Protein AF-A0A8T5MSZ4-F1 (afdb_monomer)

Mean predicted aligned error: 2.01 Å

Foldseek 3Di:
DDDDQDQDPQLVVQLCVLQVVCVVVVHHQPCVSSVLSSCVVVVHQEDEDQPVVSVVSVCVVPVHHYHYD

Sequence (69 aa):
RLEVLEFRYVDALKASEIGGTLLKNGNMVGADAITAAIAINNGCEAVVTRNKQHFEWIRDLTGLEVETY

Radius of gyration: 11.32 Å; Cα contacts (8 Å, |Δi|>4): 84; chains: 1; bounding box: 20×28×25 Å

Nearest PDB structures (foldseek):
  1y82-assembly2_D  TM=8.718E-01  e=2.358E-03  Pyrococcus furiosus
  5ecw-assembly1_A  TM=8.636E-01  e=2.702E-03  Shigella flexneri
  6nkl-assembly1_A  TM=8.247E-01  e=3.313E-03  Haemophilus influenzae

pLDDT: mean 97.55, std 1.98, range [85.06, 98.75]

Secondary structure (DSSP, 8-state):
---PPPP-HHHHHHHHHHHHHHHHTT---TTHHHHHHHHHHTT-SEEEES-HHHHHHHHHHH--EEEE-

Solvent-accessible surface area (backbone atoms only — not comparable to full-atom values): 4114 Å² total; per-residue (Å²): 136,91,79,86,83,77,90,48,73,71,23,56,54,44,14,49,53,49,40,55,55,36,43,76,75,74,44,82,48,72,70,55,26,44,59,49,20,40,36,55,80,69,68,46,69,59,47,79,42,76,62,54,70,55,46,50,58,47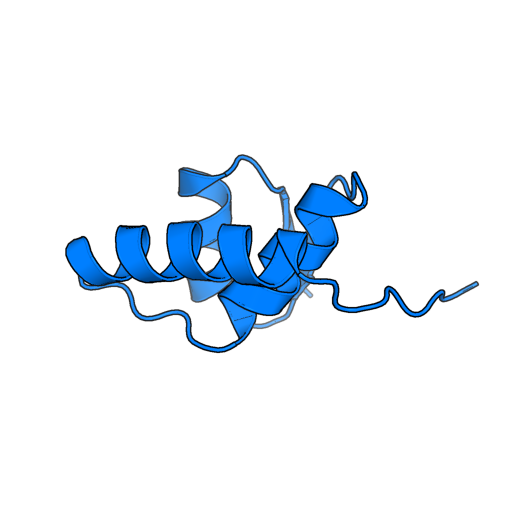,20,78,74,67,71,47,39,74,46,76,114

Structure (mmCIF, N/CA/C/O backbone):
data_AF-A0A8T5MSZ4-F1
#
_entry.id   AF-A0A8T5MSZ4-F1
#
loop_
_atom_site.group_PDB
_atom_site.id
_atom_site.type_symbol
_atom_site.label_atom_id
_atom_site.label_alt_id
_atom_site.label_comp_id
_atom_site.label_asym_id
_atom_site.label_entity_id
_atom_site.label_seq_id
_atom_site.pdbx_PDB_ins_code
_atom_site.Cartn_x
_atom_site.Cartn_y
_atom_site.Cartn_z
_atom_site.occupancy
_atom_site.B_iso_or_equiv
_atom_site.auth_seq_id
_atom_site.auth_comp_id
_atom_site.auth_asym_id
_atom_site.auth_atom_id
_atom_site.pdbx_PDB_model_num
ATOM 1 N N . ARG A 1 1 ? 9.363 -17.812 -10.731 1.00 85.06 1 ARG A N 1
ATOM 2 C CA . ARG A 1 1 ? 10.413 -16.840 -11.132 1.00 85.06 1 ARG A CA 1
ATOM 3 C C . ARG A 1 1 ? 10.062 -15.524 -10.460 1.00 85.06 1 ARG A C 1
ATOM 5 O O . ARG A 1 1 ? 8.883 -15.215 -10.446 1.00 85.06 1 ARG A O 1
ATOM 12 N N . LEU A 1 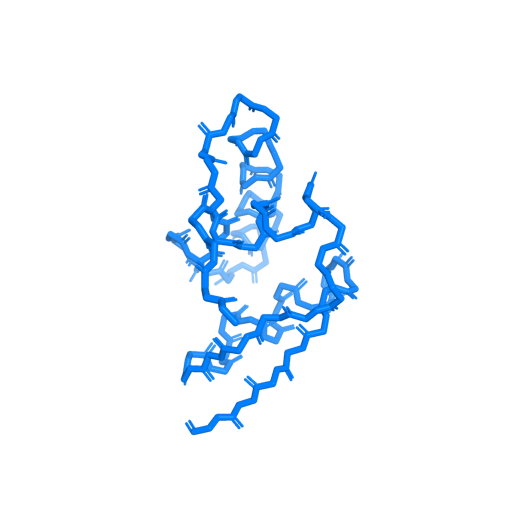2 ? 11.025 -14.823 -9.863 1.00 92.44 2 LEU A N 1
ATOM 13 C CA . LEU A 1 2 ? 10.773 -13.506 -9.272 1.00 92.44 2 LEU A CA 1
ATOM 14 C C . LEU A 1 2 ? 10.938 -12.427 -10.342 1.00 92.44 2 LEU A C 1
ATOM 16 O O . LEU A 1 2 ? 11.859 -12.509 -11.159 1.00 92.44 2 LEU A O 1
ATOM 20 N N . GLU A 1 3 ? 10.035 -11.458 -10.327 1.00 96.06 3 GLU A N 1
ATOM 21 C CA . GLU A 1 3 ? 10.056 -10.263 -11.163 1.00 96.06 3 GLU A CA 1
ATOM 22 C C . GLU A 1 3 ? 10.214 -9.039 -10.261 1.00 96.06 3 GLU A C 1
ATOM 24 O O . GLU A 1 3 ? 9.690 -9.009 -9.147 1.00 96.06 3 GLU A O 1
ATOM 29 N N . VAL A 1 4 ? 10.980 -8.054 -10.726 1.00 97.00 4 VAL A N 1
ATOM 30 C CA . VAL A 1 4 ? 11.154 -6.784 -10.021 1.00 97.00 4 VAL A CA 1
ATOM 31 C C . VAL A 1 4 ? 10.173 -5.792 -10.623 1.00 97.00 4 VAL A C 1
ATOM 33 O O . VAL A 1 4 ? 10.283 -5.463 -11.800 1.00 97.00 4 VAL A O 1
ATOM 36 N N . LEU A 1 5 ? 9.224 -5.328 -9.814 1.00 97.69 5 LEU A N 1
ATOM 37 C CA . LEU A 1 5 ? 8.259 -4.315 -10.225 1.00 97.69 5 LEU A CA 1
ATOM 38 C C . LEU A 1 5 ? 8.887 -2.921 -10.117 1.00 97.69 5 LEU A C 1
ATOM 40 O O . LEU A 1 5 ? 9.509 -2.586 -9.107 1.00 97.69 5 LEU A O 1
ATOM 44 N N . GLU A 1 6 ? 8.725 -2.110 -11.159 1.00 97.44 6 GLU A N 1
ATOM 45 C CA . GLU A 1 6 ? 9.239 -0.740 -11.190 1.00 97.44 6 GLU A CA 1
ATOM 46 C C . GLU A 1 6 ? 8.366 0.216 -10.370 1.00 97.44 6 GLU A C 1
ATOM 48 O O . GLU A 1 6 ? 7.144 0.079 -10.315 1.00 97.44 6 GLU A O 1
ATOM 53 N N . PHE A 1 7 ? 9.000 1.234 -9.787 1.00 98.06 7 PHE A N 1
ATOM 54 C CA . PHE A 1 7 ? 8.305 2.337 -9.135 1.00 98.06 7 PHE A CA 1
ATOM 55 C C . PHE A 1 7 ? 8.030 3.464 -10.134 1.00 98.06 7 PHE A C 1
ATOM 57 O O . PHE A 1 7 ? 8.951 4.081 -10.673 1.00 98.06 7 PHE A O 1
ATOM 64 N N . ARG A 1 8 ? 6.751 3.746 -10.371 1.00 98.44 8 ARG A N 1
ATOM 65 C CA . ARG A 1 8 ? 6.256 4.726 -11.341 1.00 98.44 8 ARG A CA 1
ATOM 66 C C . ARG A 1 8 ? 5.563 5.882 -10.630 1.00 98.44 8 ARG A C 1
ATOM 68 O O . ARG A 1 8 ? 5.163 5.800 -9.472 1.00 98.44 8 ARG A O 1
ATOM 75 N N . TYR A 1 9 ? 5.323 6.963 -11.367 1.00 98.56 9 TYR A N 1
ATOM 76 C CA . TYR A 1 9 ? 4.628 8.139 -10.836 1.00 98.56 9 TYR A CA 1
ATOM 77 C C .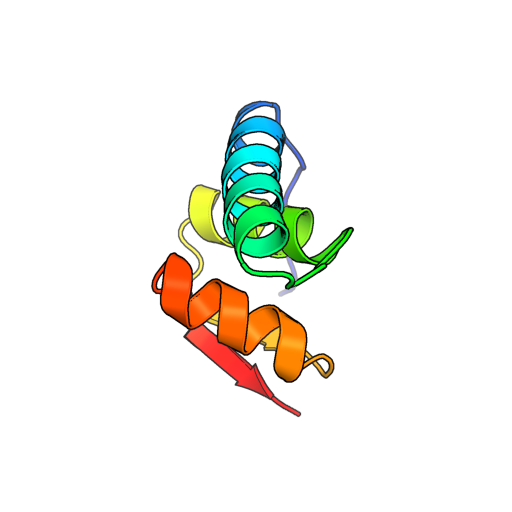 TYR A 1 9 ? 3.242 7.815 -10.242 1.00 98.56 9 TYR A C 1
ATOM 79 O O . TYR A 1 9 ? 2.877 8.346 -9.195 1.00 98.56 9 TYR A O 1
ATOM 87 N N . VAL A 1 10 ? 2.493 6.895 -10.860 1.00 98.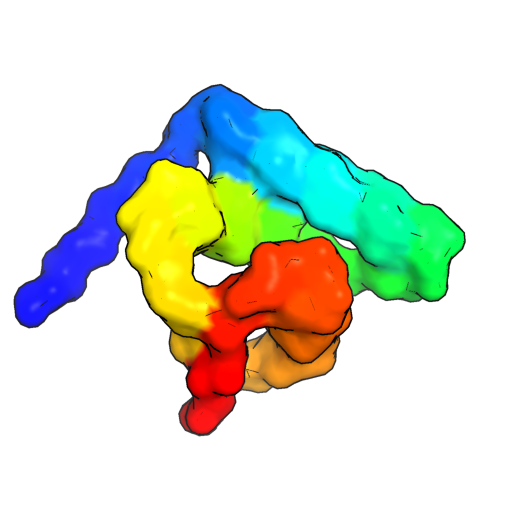56 10 VAL A N 1
ATOM 88 C CA . VAL A 1 10 ? 1.179 6.449 -10.355 1.00 98.56 10 VAL A CA 1
ATOM 89 C C . VAL A 1 10 ? 1.271 5.765 -8.988 1.00 98.56 10 VAL A C 1
ATOM 91 O O . VAL A 1 10 ? 0.363 5.892 -8.167 1.00 98.56 10 VAL A O 1
ATOM 94 N N . ASP A 1 11 ? 2.392 5.103 -8.706 1.00 98.69 11 ASP A N 1
ATOM 95 C CA . ASP A 1 11 ? 2.645 4.449 -7.425 1.00 98.69 11 ASP A CA 1
ATOM 96 C C . ASP A 1 11 ? 2.954 5.503 -6.353 1.00 98.69 11 ASP A C 1
ATOM 98 O O . ASP A 1 11 ? 2.486 5.394 -5.224 1.00 98.69 11 ASP A O 1
ATOM 102 N N . ALA A 1 12 ? 3.655 6.587 -6.709 1.00 98.62 12 ALA A N 1
ATOM 103 C CA . ALA A 1 12 ? 3.910 7.710 -5.803 1.00 98.62 12 ALA A CA 1
ATOM 104 C C . ALA A 1 12 ? 2.615 8.425 -5.377 1.00 98.62 12 ALA A C 1
ATOM 106 O O . ALA A 1 12 ? 2.454 8.781 -4.204 1.00 98.62 12 ALA A O 1
ATOM 107 N N . LEU A 1 13 ? 1.676 8.604 -6.314 1.00 98.75 13 LEU A N 1
ATOM 108 C CA . LEU A 1 13 ? 0.354 9.163 -6.024 1.00 98.75 13 LEU A CA 1
ATOM 109 C C . LEU A 1 13 ? -0.422 8.257 -5.064 1.00 98.75 13 LEU A C 1
ATOM 111 O O . LEU A 1 13 ? -0.909 8.729 -4.034 1.00 98.75 13 LEU A O 1
ATOM 115 N N . LYS A 1 14 ? -0.476 6.951 -5.355 1.00 98.62 14 LYS A N 1
ATOM 116 C CA . LYS A 1 14 ? -1.205 5.996 -4.517 1.00 98.62 14 LYS A CA 1
ATOM 117 C C . LYS A 1 14 ? -0.571 5.830 -3.133 1.00 98.62 14 LYS A C 1
ATOM 119 O O . LYS A 1 14 ? -1.285 5.787 -2.135 1.00 98.62 14 LYS A O 1
ATOM 124 N N . ALA A 1 15 ? 0.757 5.825 -3.041 1.00 98.69 15 ALA A N 1
ATOM 125 C CA . ALA A 1 15 ? 1.473 5.780 -1.768 1.00 98.69 15 ALA A CA 1
ATOM 126 C C . ALA A 1 15 ? 1.179 7.020 -0.910 1.00 98.69 15 ALA A C 1
ATOM 128 O O . ALA A 1 15 ? 0.975 6.904 0.298 1.00 98.69 15 ALA A O 1
ATOM 129 N N . SER A 1 16 ? 1.106 8.201 -1.536 1.00 98.38 16 SER A N 1
ATOM 130 C CA . SER A 1 16 ? 0.764 9.457 -0.855 1.00 98.38 16 SER A CA 1
ATOM 131 C C . SER A 1 16 ? -0.683 9.459 -0.350 1.00 98.38 16 SER A C 1
ATOM 133 O O . SER A 1 16 ? -0.945 9.923 0.759 1.00 98.38 16 SER A O 1
ATOM 135 N N . GLU A 1 17 ? -1.617 8.900 -1.126 1.00 98.56 17 GLU A N 1
ATOM 136 C CA . GLU A 1 17 ? -3.017 8.701 -0.727 1.00 98.56 17 GLU A CA 1
ATOM 137 C C . GLU A 1 17 ? -3.133 7.765 0.488 1.00 98.56 17 GLU A C 1
ATOM 139 O O . GLU A 1 17 ? -3.759 8.129 1.486 1.00 98.56 17 GLU A O 1
ATOM 144 N N . ILE A 1 18 ? -2.491 6.590 0.433 1.00 98.69 18 ILE A N 1
ATOM 145 C CA . ILE A 1 18 ? -2.486 5.594 1.518 1.00 98.69 18 ILE A CA 1
ATOM 146 C C . ILE A 1 18 ? -1.855 6.192 2.777 1.00 98.69 18 ILE A C 1
ATOM 148 O O . ILE A 1 18 ? -2.484 6.233 3.836 1.00 98.69 18 ILE A O 1
ATOM 152 N N . GLY A 1 19 ? -0.625 6.697 2.657 1.00 98.50 19 GLY A N 1
ATOM 153 C CA . GLY A 1 19 ? 0.129 7.250 3.776 1.00 98.50 19 GLY A CA 1
ATOM 154 C C . GLY A 1 19 ? -0.566 8.455 4.403 1.00 98.50 19 GLY A C 1
ATOM 155 O O . GLY A 1 19 ? -0.687 8.523 5.622 1.00 98.50 19 GLY A O 1
ATOM 156 N N . GLY A 1 20 ? -1.087 9.376 3.587 1.00 98.31 20 GLY A N 1
ATOM 157 C CA . GLY A 1 20 ? -1.819 10.546 4.070 1.00 98.31 20 GLY A CA 1
ATOM 158 C C . GLY A 1 20 ? -3.137 10.189 4.761 1.00 98.31 20 GLY A C 1
ATOM 159 O O . GLY A 1 20 ? -3.499 10.821 5.753 1.00 98.31 20 GLY A O 1
ATOM 160 N N . THR A 1 21 ? -3.842 9.164 4.277 1.00 98.50 21 THR A N 1
ATOM 161 C CA . THR A 1 21 ? -5.098 8.697 4.884 1.00 98.50 21 THR A CA 1
ATOM 162 C C . THR A 1 21 ? -4.852 8.003 6.219 1.00 98.50 21 THR A C 1
ATOM 164 O O . THR A 1 21 ? -5.512 8.323 7.205 1.00 98.50 21 THR A O 1
ATOM 167 N N . LEU A 1 22 ? -3.865 7.107 6.287 1.00 98.38 22 LEU A N 1
ATOM 168 C CA . LEU A 1 22 ? -3.511 6.421 7.531 1.00 98.38 22 LEU A CA 1
ATOM 169 C C . LEU A 1 2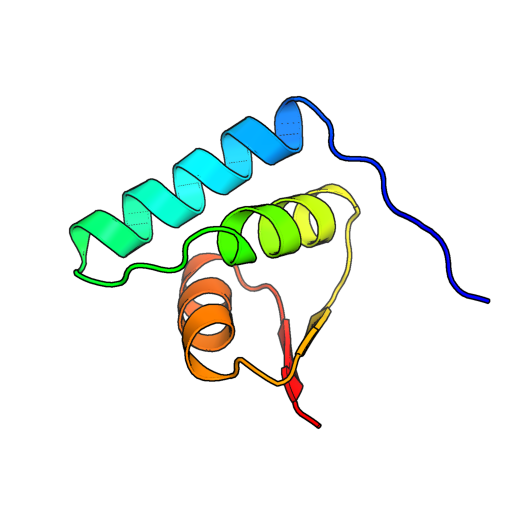2 ? -2.932 7.385 8.572 1.00 98.38 22 LEU A C 1
ATOM 171 O O . LEU A 1 22 ? -3.304 7.307 9.743 1.00 98.38 22 LEU A O 1
ATOM 175 N N . LEU A 1 23 ? -2.122 8.360 8.148 1.00 98.25 23 LEU A N 1
ATOM 176 C CA . LEU A 1 23 ? -1.555 9.363 9.047 1.00 98.25 23 LEU A CA 1
ATOM 177 C C . LEU A 1 23 ? -2.638 10.201 9.738 1.00 98.25 23 LEU A C 1
ATOM 179 O O . LEU A 1 23 ? -2.513 10.486 10.928 1.00 98.25 23 LEU A O 1
ATOM 183 N N . LYS A 1 24 ? -3.727 10.552 9.036 1.00 97.62 24 LYS A N 1
ATOM 184 C CA . LYS A 1 24 ? -4.883 11.245 9.643 1.00 97.62 24 LYS A CA 1
ATOM 185 C C . LYS A 1 24 ? -5.523 10.446 10.782 1.00 97.62 24 LYS A C 1
ATOM 187 O O . LYS A 1 24 ? -6.076 11.047 11.696 1.00 97.62 24 LYS A O 1
ATOM 192 N N . ASN A 1 25 ? -5.405 9.121 10.743 1.00 95.19 25 ASN A N 1
ATOM 193 C CA . ASN A 1 25 ? -5.914 8.208 11.765 1.00 95.19 25 ASN A CA 1
ATOM 194 C C . ASN A 1 25 ? -4.858 7.856 12.831 1.00 95.19 25 ASN A C 1
ATOM 196 O O . ASN A 1 25 ? -5.091 6.971 13.647 1.00 95.19 25 ASN A O 1
ATOM 200 N N . GLY A 1 26 ? -3.697 8.523 12.827 1.00 97.38 26 GLY A N 1
ATOM 201 C CA . GLY A 1 26 ? -2.595 8.255 13.756 1.00 97.38 26 GLY A CA 1
ATOM 202 C C . GLY A 1 26 ? -1.719 7.054 13.380 1.00 97.38 26 GLY A C 1
ATOM 203 O O . GLY A 1 26 ? -0.815 6.709 14.137 1.00 97.38 26 GLY A O 1
ATOM 204 N N . ASN A 1 27 ? -1.940 6.445 12.212 1.00 97.88 27 ASN A N 1
ATOM 205 C CA . ASN A 1 27 ? -1.212 5.264 11.752 1.00 97.88 27 ASN A CA 1
ATOM 206 C C . ASN A 1 27 ? -0.109 5.670 10.762 1.00 97.88 27 ASN A C 1
ATOM 208 O O . ASN A 1 27 ? -0.384 6.089 9.638 1.00 97.88 27 ASN A O 1
ATOM 212 N N . MET A 1 28 ? 1.157 5.538 11.160 1.00 96.88 28 MET A N 1
ATOM 213 C CA . MET A 1 28 ? 2.307 5.872 10.314 1.00 96.88 28 MET A CA 1
ATOM 214 C C . MET A 1 28 ? 2.911 4.606 9.698 1.00 96.88 28 MET A C 1
ATOM 216 O O . MET A 1 28 ? 3.462 3.785 10.418 1.00 96.88 28 MET A O 1
ATOM 220 N N . VAL A 1 29 ? 2.840 4.468 8.369 1.00 96.44 29 VAL A N 1
ATOM 221 C CA . VAL A 1 29 ? 3.298 3.256 7.649 1.00 96.44 29 VAL A CA 1
ATOM 222 C C . VAL A 1 29 ? 4.579 3.439 6.821 1.00 96.44 29 VAL A C 1
ATOM 224 O O . VAL A 1 29 ? 5.162 2.466 6.352 1.00 96.44 29 VAL A O 1
ATOM 227 N N . GLY A 1 30 ? 5.059 4.676 6.651 1.00 95.00 30 GLY A N 1
ATOM 228 C CA . GLY A 1 30 ? 6.328 4.965 5.971 1.00 95.00 30 GLY A CA 1
ATOM 229 C C . GLY A 1 30 ? 6.430 4.360 4.563 1.00 95.00 30 GLY A C 1
ATOM 230 O O . GLY A 1 30 ? 5.523 4.509 3.744 1.00 95.00 30 GLY A O 1
ATOM 231 N N . ALA A 1 31 ? 7.546 3.679 4.286 1.00 95.94 31 ALA A N 1
ATOM 232 C CA . ALA A 1 31 ? 7.829 3.077 2.982 1.00 95.94 31 ALA A CA 1
ATOM 233 C C . ALA A 1 31 ? 6.896 1.905 2.619 1.00 95.94 31 ALA A C 1
ATOM 235 O O . ALA A 1 31 ? 6.778 1.582 1.439 1.00 95.94 31 ALA A O 1
ATOM 236 N N . ASP A 1 32 ? 6.178 1.312 3.580 1.00 98.25 32 ASP A N 1
ATOM 237 C CA . ASP A 1 32 ? 5.244 0.213 3.291 1.00 98.25 32 ASP A CA 1
ATOM 238 C C .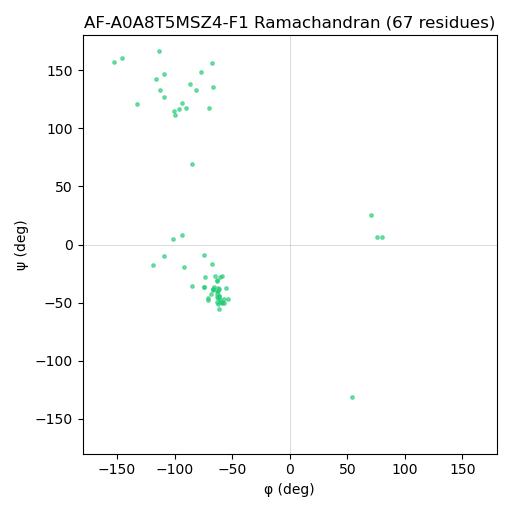 ASP A 1 32 ? 4.069 0.673 2.413 1.00 98.25 32 ASP A C 1
ATOM 240 O O . ASP A 1 32 ? 3.561 -0.101 1.602 1.00 98.25 32 ASP A O 1
ATOM 244 N N . ALA A 1 33 ? 3.707 1.962 2.472 1.00 98.44 33 ALA A N 1
ATOM 245 C CA . ALA A 1 33 ? 2.742 2.550 1.542 1.00 98.44 33 ALA A CA 1
ATOM 246 C C . ALA A 1 33 ? 3.233 2.528 0.082 1.00 98.44 33 ALA A C 1
ATOM 248 O O . ALA A 1 33 ? 2.415 2.402 -0.826 1.00 98.44 33 ALA A O 1
ATOM 249 N N . ILE A 1 34 ? 4.549 2.622 -0.156 1.00 98.56 34 ILE A N 1
ATOM 250 C CA . ILE A 1 34 ? 5.140 2.544 -1.502 1.00 98.56 34 ILE A CA 1
ATOM 251 C C . ILE A 1 34 ? 5.038 1.112 -2.026 1.00 98.56 34 ILE A C 1
ATOM 253 O O . ILE A 1 34 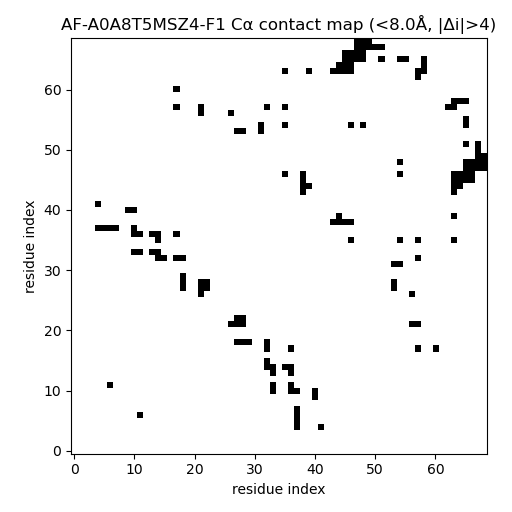? 4.561 0.902 -3.138 1.00 98.56 34 ILE A O 1
ATOM 257 N N . THR A 1 35 ? 5.416 0.126 -1.209 1.00 98.44 35 THR A N 1
ATOM 258 C CA . THR A 1 35 ? 5.300 -1.298 -1.559 1.00 98.44 35 THR A CA 1
ATOM 259 C C . THR A 1 35 ? 3.857 -1.673 -1.893 1.00 98.44 35 THR A C 1
ATOM 261 O O . THR A 1 35 ? 3.602 -2.291 -2.926 1.00 98.44 35 THR A O 1
ATOM 264 N N . ALA A 1 36 ? 2.901 -1.252 -1.061 1.00 98.56 36 ALA A N 1
ATOM 265 C CA . ALA A 1 36 ? 1.484 -1.497 -1.300 1.00 98.56 36 ALA A CA 1
ATOM 266 C C . ALA A 1 36 ? 0.975 -0.818 -2.577 1.00 98.56 36 ALA A C 1
ATOM 268 O O . ALA A 1 36 ? 0.253 -1.434 -3.356 1.00 98.56 36 ALA A O 1
ATOM 269 N N . ALA A 1 37 ? 1.374 0.431 -2.825 1.00 98.75 37 ALA A N 1
ATOM 270 C CA . ALA A 1 37 ? 0.994 1.154 -4.033 1.00 98.75 37 ALA A CA 1
ATOM 271 C C . ALA A 1 37 ? 1.491 0.464 -5.312 1.00 98.75 37 ALA A C 1
ATOM 273 O O . ALA A 1 37 ? 0.715 0.313 -6.256 1.00 98.75 37 ALA A O 1
ATOM 274 N N . ILE A 1 38 ? 2.749 0.008 -5.323 1.00 98.69 38 ILE A N 1
ATOM 275 C CA . ILE A 1 38 ? 3.316 -0.758 -6.440 1.00 98.69 38 ILE A CA 1
ATOM 276 C C . ILE A 1 38 ? 2.518 -2.048 -6.649 1.00 98.69 38 ILE A C 1
ATOM 278 O O . ILE A 1 38 ? 2.146 -2.347 -7.783 1.00 98.69 38 ILE A O 1
ATOM 282 N N . ALA A 1 39 ? 2.226 -2.792 -5.578 1.00 98.38 39 ALA A N 1
ATOM 283 C CA . ALA A 1 39 ? 1.462 -4.036 -5.655 1.00 98.38 39 ALA A CA 1
ATOM 284 C C . ALA A 1 39 ? 0.062 -3.805 -6.257 1.00 98.38 39 ALA A C 1
ATOM 286 O O . ALA A 1 39 ? -0.308 -4.448 -7.239 1.00 98.38 39 ALA A O 1
ATOM 287 N N . ILE A 1 40 ? -0.677 -2.819 -5.739 1.00 98.56 40 ILE A N 1
ATOM 288 C CA . ILE A 1 40 ? -2.027 -2.468 -6.207 1.00 98.56 40 ILE A CA 1
ATOM 289 C C . ILE A 1 40 ? -2.016 -2.081 -7.690 1.00 98.56 40 ILE A C 1
ATOM 291 O O . ILE A 1 40 ? -2.789 -2.615 -8.482 1.00 98.56 40 ILE A O 1
ATOM 295 N N . ASN A 1 41 ? -1.115 -1.186 -8.101 1.00 98.56 41 ASN A N 1
ATOM 296 C CA . ASN A 1 41 ? -1.067 -0.690 -9.480 1.00 98.56 41 ASN A CA 1
ATOM 297 C C . ASN A 1 41 ? -0.500 -1.703 -10.490 1.00 98.56 41 ASN A C 1
ATOM 299 O O . ASN A 1 41 ? -0.527 -1.440 -11.696 1.00 98.56 41 ASN A O 1
ATOM 303 N N . ASN A 1 42 ? 0.046 -2.828 -10.024 1.00 98.19 42 ASN A N 1
ATOM 304 C CA . ASN A 1 42 ? 0.422 -3.967 -10.863 1.00 98.19 42 ASN A CA 1
ATOM 305 C C . ASN A 1 42 ? -0.607 -5.109 -10.797 1.00 98.19 42 ASN A C 1
ATOM 307 O O . ASN A 1 42 ? -0.391 -6.152 -11.407 1.00 98.19 42 ASN A O 1
ATOM 311 N N . GLY A 1 43 ? -1.733 -4.919 -10.098 1.00 97.62 43 GLY A N 1
ATOM 312 C CA . GLY A 1 43 ? -2.788 -5.926 -9.989 1.00 97.62 43 GLY A CA 1
ATOM 313 C C . GLY A 1 43 ? -2.396 -7.137 -9.142 1.00 97.62 43 GLY A C 1
ATOM 314 O O . GLY A 1 43 ? -2.931 -8.221 -9.353 1.00 97.62 43 GLY A O 1
ATOM 315 N N . CYS A 1 44 ? -1.450 -6.980 -8.211 1.00 98.00 44 CYS A N 1
ATOM 316 C CA . CYS A 1 44 ? -1.123 -8.035 -7.261 1.00 98.00 44 CYS A CA 1
ATOM 317 C C . CYS A 1 44 ? -2.301 -8.272 -6.310 1.00 98.00 44 CYS A C 1
ATOM 319 O O . CYS A 1 44 ? -2.867 -7.324 -5.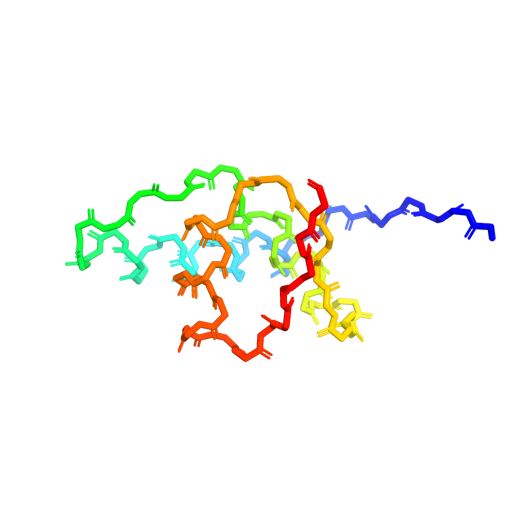768 1.00 98.00 44 CYS A O 1
ATOM 321 N N . GLU A 1 45 ? -2.626 -9.541 -6.071 1.00 97.75 45 GLU A N 1
ATOM 322 C CA . GLU A 1 45 ? -3.714 -9.933 -5.168 1.00 97.75 45 GLU A CA 1
ATOM 323 C C . GLU A 1 45 ? -3.333 -9.739 -3.695 1.00 97.75 45 GLU A C 1
ATOM 325 O O . GLU A 1 45 ? -4.166 -9.328 -2.893 1.00 97.75 45 GLU A O 1
ATOM 330 N N . ALA A 1 46 ? -2.065 -9.991 -3.349 1.00 98.00 46 ALA A N 1
ATOM 331 C CA . ALA A 1 46 ? -1.576 -9.939 -1.978 1.00 98.00 46 ALA A CA 1
ATOM 332 C C . ALA A 1 46 ? -0.130 -9.430 -1.871 1.00 98.00 46 ALA A C 1
ATOM 334 O O . ALA A 1 46 ? 0.650 -9.502 -2.826 1.00 98.00 46 ALA A O 1
ATOM 335 N N . VAL A 1 47 ? 0.248 -8.984 -0.670 1.00 97.81 47 VAL A N 1
ATOM 336 C CA . VAL A 1 47 ? 1.641 -8.750 -0.263 1.00 97.81 47 VAL A CA 1
ATOM 337 C C . VAL A 1 47 ? 2.052 -9.751 0.811 1.00 97.81 47 VAL A C 1
ATOM 339 O O . VAL A 1 47 ? 1.362 -9.941 1.809 1.00 97.81 47 VAL A O 1
ATOM 342 N N . VAL A 1 48 ? 3.228 -10.349 0.622 1.00 97.75 48 VAL A N 1
ATOM 343 C CA . VAL A 1 48 ? 3.856 -11.247 1.594 1.00 97.75 48 VAL A CA 1
ATOM 344 C C . VAL A 1 48 ? 4.811 -10.440 2.477 1.00 97.75 48 VAL A C 1
ATOM 346 O O . VAL A 1 48 ? 5.727 -9.796 1.964 1.00 97.75 48 VAL A O 1
ATOM 349 N N . THR A 1 49 ? 4.621 -10.442 3.799 1.00 97.50 49 THR A N 1
ATOM 350 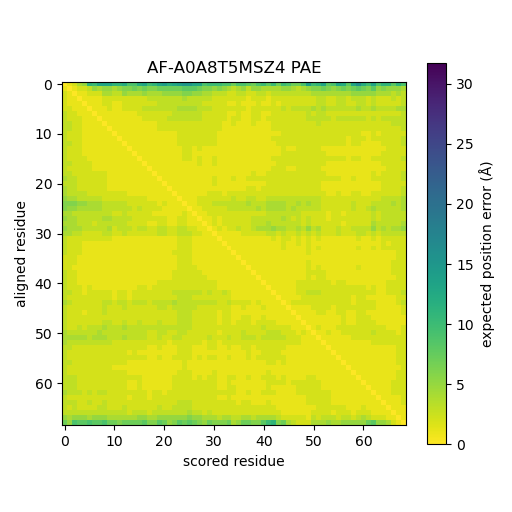C CA . THR A 1 49 ? 5.385 -9.566 4.708 1.00 97.50 49 THR A CA 1
ATOM 351 C C . THR A 1 49 ? 5.541 -10.127 6.122 1.00 97.50 49 THR A C 1
ATOM 353 O O . THR A 1 49 ? 4.725 -10.906 6.603 1.00 97.50 49 THR A O 1
ATOM 356 N N . ARG A 1 50 ? 6.578 -9.660 6.829 1.00 97.44 50 ARG A N 1
ATOM 357 C CA . ARG A 1 50 ? 6.721 -9.827 8.288 1.00 97.44 50 ARG A CA 1
ATOM 358 C C . ARG A 1 50 ? 6.140 -8.656 9.077 1.00 97.44 50 ARG A C 1
ATOM 360 O O . ARG A 1 50 ? 5.865 -8.793 10.266 1.00 97.44 50 ARG A O 1
ATOM 367 N N . ASN A 1 51 ? 5.958 -7.498 8.439 1.00 96.31 51 ASN A N 1
ATOM 368 C CA . ASN A 1 51 ? 5.392 -6.318 9.084 1.00 96.31 51 ASN A CA 1
ATOM 369 C C . ASN A 1 51 ? 3.862 -6.364 9.036 1.00 96.31 51 ASN A C 1
ATOM 371 O O . ASN A 1 51 ? 3.214 -5.607 8.314 1.00 96.31 51 ASN A O 1
ATOM 375 N N . LYS A 1 52 ? 3.292 -7.296 9.800 1.00 96.62 52 LYS A N 1
ATOM 376 C CA . LYS A 1 52 ? 1.853 -7.557 9.820 1.00 96.62 52 LYS A CA 1
ATOM 377 C C . LYS A 1 52 ? 1.038 -6.289 10.095 1.00 96.62 52 LYS A C 1
ATOM 379 O O . LYS A 1 52 ? 0.103 -6.001 9.363 1.00 96.62 52 LYS A O 1
ATOM 384 N N . GLN A 1 53 ? 1.432 -5.504 11.096 1.00 97.31 53 GLN A N 1
ATOM 385 C CA . GLN A 1 53 ? 0.645 -4.362 11.563 1.00 97.31 53 GLN A CA 1
ATOM 386 C C . GLN A 1 53 ? 0.419 -3.301 10.476 1.00 97.31 53 GLN A C 1
ATOM 388 O O . GLN A 1 53 ? -0.715 -2.882 10.257 1.00 97.31 53 GLN A O 1
ATOM 393 N N . HIS A 1 54 ? 1.475 -2.871 9.777 1.00 98.19 54 HIS A N 1
ATOM 394 C CA . HIS A 1 54 ? 1.334 -1.843 8.741 1.00 98.19 54 HIS A CA 1
ATOM 395 C C . HIS A 1 54 ? 0.453 -2.325 7.591 1.00 98.19 54 HIS A C 1
ATOM 397 O O . HIS A 1 54 ? -0.429 -1.599 7.132 1.00 98.19 54 HIS A O 1
ATOM 403 N N . PHE A 1 55 ? 0.683 -3.555 7.137 1.00 98.19 55 PHE A N 1
ATOM 404 C CA . PHE A 1 55 ? -0.037 -4.100 5.998 1.00 98.19 55 PHE A CA 1
ATOM 405 C C . PHE A 1 55 ? -1.482 -4.469 6.337 1.00 98.19 55 PHE A C 1
ATOM 407 O O . PHE A 1 55 ? -2.330 -4.337 5.466 1.00 98.19 55 PHE A O 1
ATOM 414 N N . GLU A 1 56 ? -1.810 -4.809 7.587 1.00 98.12 56 GLU A N 1
ATOM 415 C CA . GLU A 1 56 ? -3.207 -4.939 8.025 1.00 98.12 56 GLU A CA 1
ATOM 416 C C . GLU A 1 56 ? -3.962 -3.610 7.917 1.00 98.12 56 GLU A C 1
ATOM 418 O O . GLU A 1 56 ? -5.042 -3.572 7.333 1.00 98.12 56 GLU A O 1
ATOM 423 N N . TRP A 1 57 ? -3.379 -2.497 8.374 1.00 98.50 57 TRP A N 1
ATOM 424 C CA . TRP A 1 57 ? -4.003 -1.180 8.197 1.00 98.50 57 TRP A CA 1
ATOM 425 C C . TRP A 1 57 ? -4.167 -0.799 6.723 1.00 98.50 57 TRP A C 1
ATOM 427 O O . TRP A 1 57 ? -5.159 -0.179 6.341 1.00 98.50 57 TRP A O 1
ATOM 437 N N . ILE A 1 58 ? -3.194 -1.160 5.884 1.00 98.50 58 ILE A N 1
ATOM 438 C CA . ILE A 1 58 ? -3.257 -0.929 4.439 1.00 98.50 58 ILE A CA 1
ATOM 439 C C . ILE A 1 58 ? -4.335 -1.805 3.791 1.00 98.50 58 ILE A C 1
ATOM 441 O O . ILE A 1 58 ? -5.088 -1.296 2.960 1.00 98.50 58 ILE A O 1
ATOM 445 N N . ARG A 1 59 ? -4.448 -3.084 4.166 1.00 98.44 59 ARG A N 1
ATOM 446 C CA . ARG A 1 59 ? -5.505 -3.994 3.703 1.00 98.44 59 ARG A CA 1
ATOM 447 C C . ARG A 1 59 ? -6.872 -3.420 4.026 1.00 98.44 59 ARG A C 1
ATOM 449 O O . ARG A 1 59 ? -7.695 -3.291 3.129 1.00 98.44 59 ARG A O 1
ATOM 456 N N . ASP A 1 60 ? -7.083 -3.011 5.273 1.00 98.25 60 ASP A N 1
ATOM 457 C CA . ASP A 1 60 ? -8.367 -2.475 5.725 1.00 98.25 60 ASP A CA 1
ATOM 458 C C . ASP A 1 60 ? -8.764 -1.201 4.948 1.00 98.25 60 ASP A C 1
ATOM 460 O O . ASP A 1 60 ? -9.948 -0.929 4.762 1.00 98.25 60 ASP A O 1
ATOM 464 N N . LEU A 1 61 ? -7.782 -0.438 4.447 1.00 98.06 61 LEU A N 1
ATOM 465 C CA . LEU A 1 61 ? -8.003 0.744 3.609 1.00 98.06 61 LEU A CA 1
ATOM 466 C C . LEU A 1 61 ? -8.186 0.430 2.111 1.00 98.06 61 LEU A C 1
ATOM 468 O O . LEU A 1 61 ? -8.917 1.142 1.425 1.00 98.06 61 LEU A O 1
ATOM 472 N N . THR A 1 62 ? -7.477 -0.564 1.573 1.00 98.12 62 THR A N 1
ATOM 473 C CA . THR A 1 62 ? -7.287 -0.726 0.114 1.00 98.12 62 THR A CA 1
ATOM 474 C C . THR A 1 62 ? -7.844 -2.021 -0.466 1.00 98.12 62 THR A C 1
ATOM 476 O O . THR A 1 62 ? -8.006 -2.106 -1.680 1.00 98.12 62 THR A O 1
ATOM 479 N N . GLY A 1 63 ? -8.117 -3.020 0.374 1.00 98.12 63 GLY A N 1
ATOM 480 C CA . GLY A 1 63 ? -8.469 -4.377 -0.044 1.00 98.12 63 GLY A CA 1
ATOM 481 C C . GLY A 1 63 ? -7.290 -5.221 -0.543 1.00 98.12 63 GLY A C 1
ATOM 482 O O . GLY A 1 63 ? -7.518 -6.319 -1.032 1.00 98.12 63 GLY A O 1
ATOM 483 N N . LEU A 1 64 ? -6.046 -4.737 -0.447 1.00 98.50 64 LEU A N 1
ATOM 484 C CA . LEU A 1 64 ? -4.855 -5.526 -0.777 1.00 98.50 64 LEU A CA 1
ATOM 485 C C . LEU A 1 64 ? -4.640 -6.619 0.277 1.00 98.50 64 LEU A C 1
ATOM 487 O O . LEU A 1 64 ? -4.387 -6.289 1.436 1.00 98.50 64 LEU A O 1
ATOM 491 N N . GLU A 1 65 ? -4.703 -7.893 -0.112 1.00 98.50 65 GLU A N 1
ATOM 492 C CA . GLU A 1 65 ? -4.557 -9.006 0.831 1.00 98.50 65 GLU A CA 1
ATOM 493 C C . GLU A 1 65 ? -3.139 -9.101 1.412 1.00 98.50 65 GLU A C 1
ATOM 495 O O . GLU A 1 65 ? -2.158 -8.611 0.841 1.00 98.50 65 GLU A O 1
ATOM 500 N N . VAL A 1 66 ? -3.023 -9.726 2.586 1.00 98.06 66 VAL A N 1
ATOM 501 C CA . VAL A 1 66 ? -1.763 -9.791 3.340 1.00 98.06 66 VAL A CA 1
ATOM 502 C C . VAL A 1 66 ? -1.498 -11.207 3.805 1.00 98.06 66 VAL A C 1
ATOM 504 O O . VAL A 1 66 ? -2.252 -11.763 4.599 1.00 98.06 66 VAL A O 1
ATOM 507 N N . GLU A 1 67 ? -0.362 -11.740 3.374 1.00 97.75 67 GLU A N 1
ATOM 508 C CA . GLU A 1 67 ? 0.137 -13.050 3.774 1.00 97.75 67 GLU A CA 1
ATOM 509 C C . GLU A 1 67 ? 1.360 -12.877 4.682 1.00 97.75 67 GLU A C 1
ATOM 511 O O . GLU A 1 67 ? 2.327 -12.187 4.343 1.00 97.75 67 GLU A O 1
ATOM 516 N N . THR A 1 68 ? 1.336 -13.498 5.862 1.00 95.56 68 THR A N 1
ATOM 517 C CA . THR A 1 68 ? 2.415 -13.382 6.859 1.00 95.56 68 THR A CA 1
ATOM 518 C C . THR A 1 68 ? 3.220 -14.669 6.984 1.00 95.56 68 THR A C 1
ATOM 520 O O . THR A 1 68 ? 2.646 -15.752 6.887 1.00 95.56 68 THR A O 1
ATOM 523 N N . TYR A 1 69 ? 4.524 -14.558 7.258 1.00 92.06 69 TYR A N 1
ATOM 524 C CA . TYR A 1 69 ? 5.453 -15.689 7.389 1.00 92.06 69 TYR A CA 1
ATOM 525 C C . TYR A 1 69 ? 6.570 -15.442 8.410 1.00 92.06 69 TYR A C 1
ATOM 527 O O . TYR A 1 69 ? 6.855 -14.260 8.720 1.00 92.06 69 TYR A O 1
#